Protein AF-A0A8J3V7C7-F1 (afdb_monomer_lite)

Foldseek 3Di:
DDDDDDDDDDDDLVVLVVLLVVLVVVQVVDDDDDPDPPPAAAAADADPQAAEFDKDQDDPDDWDFPHWHDPPDQKIWTWIDDPQFIKIWIWGNDVVIGIIIGGRDGDSVSSSVVSCRSNNRYD

pLDDT: mean 83.02, std 16.69, range [35.0, 97.88]

Sequence (123 aa):
MANRSPAVPRKPSSTIDKELRALVQELMDDPVEWDCPEVSAHLGRALPNRDTLAWVAQPRGSYRVVEYTCACEAVFYELVSCGGIYQIHKVIQSEPLQHTYAGGWRQSEARLVWCQLLAGRIR

Structure (mmCIF, N/CA/C/O backbone):
data_AF-A0A8J3V7C7-F1
#
_entry.id   AF-A0A8J3V7C7-F1
#
loop_
_atom_site.group_PDB
_atom_site.id
_atom_site.type_symbol
_atom_site.label_atom_id
_atom_site.label_alt_id
_atom_site.label_comp_id
_atom_site.label_asym_id
_atom_site.label_entity_id
_atom_site.label_seq_id
_atom_site.pdbx_PDB_ins_code
_atom_site.Cartn_x
_atom_site.Cartn_y
_atom_site.Cartn_z
_atom_site.occupancy
_atom_site.B_iso_or_equiv
_atom_site.auth_seq_id
_atom_site.auth_comp_id
_atom_site.auth_asym_id
_atom_site.auth_atom_id
_atom_site.pdbx_PDB_model_num
ATOM 1 N N . MET A 1 1 ? -8.517 29.076 2.037 1.00 37.47 1 MET A N 1
ATOM 2 C CA . MET A 1 1 ? -9.276 28.105 1.217 1.00 37.47 1 MET A CA 1
ATOM 3 C C . MET A 1 1 ? -8.955 26.711 1.744 1.00 37.47 1 MET A C 1
ATOM 5 O O . MET A 1 1 ? -7.803 26.315 1.668 1.00 37.47 1 MET A O 1
ATOM 9 N N . ALA A 1 2 ? -9.900 26.029 2.398 1.00 37.31 2 ALA A N 1
ATOM 10 C CA . ALA A 1 2 ? -9.654 24.731 3.033 1.00 37.31 2 ALA A CA 1
ATOM 11 C C . ALA A 1 2 ? -10.036 23.591 2.077 1.00 37.31 2 ALA A C 1
ATOM 13 O O . ALA A 1 2 ? -11.212 23.424 1.755 1.00 37.31 2 ALA A O 1
ATOM 14 N N . ASN A 1 3 ? -9.040 22.823 1.629 1.00 35.53 3 ASN A N 1
ATOM 15 C CA . ASN A 1 3 ? -9.223 21.627 0.810 1.00 35.53 3 ASN A CA 1
ATOM 16 C C . ASN A 1 3 ? -9.875 20.529 1.666 1.00 35.53 3 ASN A C 1
ATOM 18 O O . ASN A 1 3 ? -9.230 19.946 2.538 1.00 35.53 3 ASN A O 1
ATOM 22 N N . ARG A 1 4 ? -11.167 20.262 1.456 1.00 35.00 4 ARG A N 1
ATOM 23 C CA . ARG A 1 4 ? -11.842 19.095 2.037 1.00 35.00 4 ARG A CA 1
ATOM 24 C C . ARG A 1 4 ? -11.516 17.886 1.163 1.00 35.00 4 ARG A C 1
ATOM 26 O O . ARG A 1 4 ? -12.069 17.762 0.076 1.00 35.00 4 ARG A O 1
ATOM 33 N N . SER A 1 5 ? -10.631 17.004 1.628 1.00 39.00 5 SER A N 1
ATOM 34 C CA . SER A 1 5 ? -10.490 15.676 1.023 1.00 39.00 5 SER A CA 1
ATOM 35 C C . SER A 1 5 ? -11.840 14.948 1.073 1.00 39.00 5 SER A C 1
ATOM 37 O O . SER A 1 5 ? -12.514 15.020 2.108 1.00 39.00 5 SER A O 1
ATOM 39 N N . PRO A 1 6 ? -12.255 14.254 0.000 1.00 38.09 6 PRO A N 1
ATOM 40 C CA . PRO A 1 6 ? -13.495 13.494 0.008 1.00 38.09 6 PRO A CA 1
ATOM 41 C C . PRO A 1 6 ? -13.404 12.396 1.071 1.00 38.09 6 PRO A C 1
ATOM 43 O O . PRO A 1 6 ? -12.490 11.572 1.071 1.00 38.09 6 PRO A O 1
ATOM 46 N N . ALA A 1 7 ? -14.337 12.425 2.021 1.00 40.62 7 ALA A N 1
ATOM 47 C CA . ALA A 1 7 ? -14.473 11.380 3.019 1.00 40.62 7 ALA A CA 1
ATOM 48 C C . ALA A 1 7 ? -14.993 10.116 2.326 1.00 40.62 7 ALA A C 1
ATOM 50 O O . ALA A 1 7 ? -16.111 10.102 1.813 1.00 40.62 7 ALA A O 1
ATOM 51 N N . VAL A 1 8 ? -14.181 9.060 2.314 1.00 49.28 8 VAL A N 1
ATOM 52 C CA . VAL A 1 8 ? -14.622 7.730 1.885 1.00 49.28 8 VAL A CA 1
ATOM 53 C C . VAL A 1 8 ? -15.701 7.246 2.870 1.00 49.28 8 VAL A C 1
ATOM 55 O O . VAL A 1 8 ? -15.496 7.352 4.087 1.00 49.28 8 VAL A O 1
ATOM 58 N N . PRO A 1 9 ? -16.865 6.763 2.396 1.00 46.88 9 PRO A N 1
ATOM 59 C CA . PRO A 1 9 ? -17.925 6.266 3.268 1.00 46.88 9 PRO A CA 1
ATOM 60 C C . PRO A 1 9 ? -17.417 5.096 4.122 1.00 46.88 9 PRO A C 1
ATOM 62 O O . PRO A 1 9 ? -16.888 4.111 3.610 1.00 46.88 9 PRO A O 1
ATOM 65 N N . ARG A 1 10 ? -17.567 5.210 5.448 1.00 55.72 10 ARG A N 1
ATOM 66 C CA . ARG A 1 10 ? -17.083 4.211 6.412 1.00 55.72 10 ARG A CA 1
ATOM 67 C C . ARG A 1 10 ? -18.045 3.025 6.470 1.00 55.72 10 ARG A C 1
ATOM 69 O O . ARG A 1 10 ? -19.167 3.176 6.949 1.00 55.72 10 ARG A O 1
ATOM 76 N N . LYS A 1 11 ? -17.605 1.848 6.018 1.00 62.59 11 LYS A N 1
ATOM 77 C CA . LYS A 1 11 ? -18.344 0.591 6.218 1.00 62.59 11 LYS A CA 1
ATOM 78 C C . LYS A 1 11 ? -18.305 0.158 7.700 1.00 62.59 11 LYS A C 1
ATOM 80 O O . LYS A 1 11 ? -17.308 0.413 8.380 1.00 62.59 11 LYS A O 1
ATOM 85 N N . PRO A 1 12 ? -19.357 -0.502 8.219 1.00 65.31 12 PRO A N 1
ATOM 86 C CA . PRO A 1 12 ? -19.367 -1.049 9.577 1.00 65.31 12 PRO A CA 1
ATOM 87 C C . PRO A 1 12 ? -18.375 -2.217 9.739 1.00 65.31 12 PRO A C 1
ATOM 89 O O . PRO A 1 12 ? -18.183 -3.017 8.823 1.00 65.31 12 PRO A O 1
ATOM 92 N N . SER A 1 13 ? -17.774 -2.335 10.932 1.00 67.06 13 SER A N 1
ATOM 93 C CA . SER A 1 13 ? -16.660 -3.263 11.226 1.00 67.06 13 SER A CA 1
ATOM 94 C C . SER A 1 13 ? -16.949 -4.725 10.873 1.00 67.06 13 SER A C 1
ATOM 96 O O . SER A 1 13 ? -16.117 -5.376 10.256 1.00 67.06 13 SER A O 1
ATOM 98 N N . SER A 1 14 ? -18.149 -5.229 11.179 1.00 73.38 14 SER A N 1
ATOM 99 C CA . SER A 1 14 ? -18.528 -6.627 10.918 1.00 73.38 14 SER A CA 1
ATOM 100 C C . SER A 1 14 ? -18.557 -6.992 9.430 1.00 73.38 14 SER A C 1
ATOM 102 O O . SER A 1 14 ? -18.376 -8.151 9.065 1.00 73.38 14 SER A O 1
ATOM 104 N N . THR A 1 15 ? -18.781 -6.005 8.559 1.00 80.44 15 THR A N 1
ATOM 105 C CA . THR A 1 15 ? -18.754 -6.202 7.104 1.00 80.44 15 THR A CA 1
ATOM 106 C C . THR A 1 15 ? -17.316 -6.262 6.598 1.00 80.44 15 THR A C 1
ATOM 108 O O . THR A 1 15 ? -16.997 -7.136 5.800 1.00 80.44 15 THR A O 1
ATOM 111 N N . ILE A 1 16 ? -16.436 -5.402 7.125 1.00 77.31 16 ILE A N 1
ATOM 112 C CA . ILE A 1 16 ? -14.998 -5.406 6.809 1.00 77.31 16 ILE A CA 1
ATOM 113 C C . ILE A 1 16 ? -14.368 -6.742 7.206 1.00 77.31 16 ILE A C 1
ATOM 115 O O . ILE A 1 16 ? -13.646 -7.334 6.411 1.00 77.31 16 ILE A O 1
ATOM 119 N N . ASP A 1 17 ? -14.687 -7.253 8.395 1.00 79.50 17 ASP A N 1
ATOM 120 C CA . ASP A 1 17 ? -14.123 -8.514 8.883 1.00 79.50 17 ASP A CA 1
ATOM 121 C C . ASP A 1 17 ? -14.530 -9.704 8.000 1.00 79.50 17 ASP A C 1
ATOM 123 O O . ASP A 1 17 ? -13.734 -10.611 7.754 1.00 79.50 17 ASP A O 1
ATOM 127 N N . LYS A 1 18 ? -15.764 -9.695 7.482 1.00 79.38 18 LYS A N 1
ATOM 128 C CA . LYS A 1 18 ? -16.247 -10.714 6.543 1.00 79.38 18 LYS A CA 1
ATOM 129 C C . LYS A 1 18 ? -15.565 -10.603 5.176 1.00 79.38 18 LYS A C 1
ATOM 131 O O . LYS A 1 18 ? -15.153 -11.624 4.633 1.00 79.38 18 LYS A O 1
ATOM 136 N N . GLU A 1 19 ? -15.436 -9.390 4.636 1.00 83.31 19 GLU A N 1
ATOM 137 C CA . GLU A 1 19 ? -14.740 -9.135 3.364 1.00 83.31 19 GLU A CA 1
ATOM 138 C C . GLU A 1 19 ? -13.263 -9.548 3.446 1.00 83.31 19 GLU A C 1
ATOM 140 O O . GLU A 1 19 ? -12.756 -10.213 2.545 1.00 83.31 19 GLU A O 1
ATOM 145 N N . LEU A 1 20 ? -12.600 -9.231 4.561 1.00 79.56 20 LEU A N 1
ATOM 146 C CA . LEU A 1 20 ? -11.212 -9.604 4.812 1.00 79.56 20 LEU A CA 1
ATOM 147 C C . LEU A 1 20 ? -11.028 -11.125 4.801 1.00 79.56 20 LEU A C 1
ATOM 149 O O . LEU A 1 20 ? -10.131 -11.625 4.132 1.00 79.56 20 LEU A O 1
ATOM 153 N N . ARG A 1 21 ? -11.896 -11.869 5.500 1.00 78.94 21 ARG A N 1
AT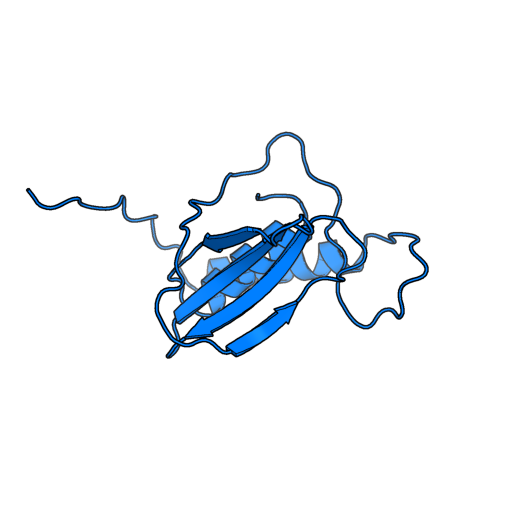OM 154 C CA . ARG A 1 21 ? -11.828 -13.341 5.524 1.00 78.94 21 ARG A CA 1
ATOM 155 C C . ARG A 1 21 ? -11.969 -13.957 4.135 1.00 78.94 21 ARG A C 1
ATOM 157 O O . ARG A 1 21 ? -11.236 -14.885 3.821 1.00 78.94 21 ARG A O 1
ATOM 164 N N . ALA A 1 22 ? -12.890 -13.444 3.321 1.00 77.62 22 ALA A N 1
ATOM 165 C CA . ALA A 1 22 ? -13.099 -13.953 1.968 1.00 77.62 22 ALA A CA 1
ATOM 166 C C . ALA A 1 22 ? -11.863 -13.738 1.076 1.00 77.62 22 ALA A C 1
ATOM 168 O O . ALA A 1 22 ? -11.468 -14.648 0.358 1.00 77.62 22 ALA A O 1
ATOM 169 N N . LEU A 1 23 ? -11.224 -12.567 1.167 1.00 78.31 23 LEU A N 1
ATOM 170 C CA . LEU A 1 23 ? -10.009 -12.264 0.404 1.00 78.31 23 LEU A CA 1
ATOM 171 C C . LEU A 1 23 ? -8.808 -13.096 0.840 1.00 78.31 23 LEU A C 1
ATOM 173 O O . LEU A 1 23 ? -8.044 -13.545 -0.003 1.00 78.31 23 LEU A O 1
ATOM 177 N N . VAL A 1 24 ? -8.620 -13.279 2.150 1.00 76.19 24 VAL A N 1
ATOM 178 C CA . VAL A 1 24 ? -7.509 -14.092 2.665 1.00 76.19 24 VAL A CA 1
ATOM 179 C C . VAL A 1 24 ? -7.604 -15.518 2.133 1.00 76.19 24 VAL A C 1
ATOM 181 O O . VAL A 1 24 ? -6.586 -16.061 1.729 1.00 76.19 24 VAL A O 1
ATOM 184 N N . GLN A 1 25 ? -8.810 -16.091 2.081 1.00 75.06 25 GLN A N 1
ATOM 185 C CA . GLN A 1 25 ? -9.006 -17.425 1.517 1.00 75.06 25 GLN A CA 1
ATOM 186 C C . GLN A 1 25 ? -8.594 -17.481 0.039 1.00 75.06 25 GLN A C 1
ATOM 188 O O . GLN A 1 25 ? -7.812 -18.339 -0.338 1.00 75.06 25 GLN A O 1
ATOM 193 N N . GLU A 1 26 ? -9.043 -16.524 -0.773 1.00 75.88 26 GLU A N 1
ATOM 194 C CA . GLU A 1 26 ? -8.701 -16.455 -2.202 1.00 75.88 26 GLU A CA 1
ATOM 195 C C . GLU A 1 26 ? -7.193 -16.310 -2.453 1.00 75.88 26 GLU A C 1
ATOM 197 O O . GLU A 1 26 ? -6.658 -16.943 -3.355 1.00 75.88 26 GLU A O 1
ATOM 202 N N . LEU A 1 27 ? -6.492 -15.521 -1.632 1.00 70.44 27 LEU A N 1
ATOM 203 C CA . LEU A 1 27 ? -5.038 -15.356 -1.732 1.00 70.44 27 LEU A CA 1
ATOM 204 C C . LEU A 1 27 ? -4.259 -16.639 -1.437 1.00 70.44 27 LEU A C 1
ATOM 206 O O . LEU A 1 27 ? -3.143 -16.791 -1.921 1.00 70.44 27 LEU A O 1
ATOM 210 N N . MET A 1 28 ? -4.815 -17.537 -0.624 1.00 69.06 28 MET A N 1
ATOM 211 C CA . MET A 1 28 ? -4.187 -18.824 -0.327 1.00 69.06 28 MET A CA 1
ATOM 212 C C . MET A 1 28 ? -4.367 -19.841 -1.462 1.00 69.06 28 MET A C 1
ATOM 214 O O . MET A 1 28 ? -3.631 -20.823 -1.501 1.00 69.06 28 MET A O 1
ATOM 218 N N . ASP A 1 29 ? -5.319 -19.608 -2.370 1.00 64.62 29 ASP A N 1
ATOM 219 C CA . ASP A 1 29 ? -5.738 -20.569 -3.392 1.00 64.62 29 ASP A CA 1
ATOM 220 C C . ASP A 1 29 ? -5.084 -20.325 -4.779 1.00 64.62 29 ASP A C 1
ATOM 222 O O . ASP A 1 29 ? -5.342 -21.096 -5.703 1.00 64.62 29 ASP A O 1
ATOM 226 N N . ASP A 1 30 ? -4.237 -19.294 -4.949 1.00 58.09 30 ASP A N 1
ATOM 227 C CA . ASP A 1 30 ? -3.536 -18.978 -6.214 1.00 58.09 30 ASP A CA 1
ATOM 228 C C . ASP A 1 30 ? -2.059 -19.447 -6.189 1.00 58.09 30 ASP A C 1
ATOM 230 O O . ASP A 1 30 ? -1.216 -18.807 -5.548 1.00 58.09 30 ASP A O 1
ATOM 234 N N . PRO A 1 31 ? -1.705 -20.566 -6.852 1.00 53.06 31 PRO A N 1
ATOM 235 C CA . PRO A 1 31 ? -0.333 -21.052 -6.900 1.00 53.06 31 PRO A CA 1
ATOM 236 C C . PRO A 1 31 ? 0.467 -20.267 -7.946 1.00 53.06 31 PRO A C 1
ATOM 238 O O . PRO A 1 31 ? 0.440 -20.582 -9.137 1.00 53.06 31 PRO A O 1
ATOM 241 N N . VAL A 1 32 ? 1.215 -19.253 -7.508 1.00 57.72 32 VAL A N 1
ATOM 242 C CA . VAL A 1 32 ? 2.162 -18.551 -8.384 1.00 57.72 32 VAL A CA 1
ATOM 243 C C . VAL A 1 32 ? 3.537 -19.225 -8.299 1.00 57.72 32 VAL A C 1
ATOM 245 O O . VAL A 1 32 ? 4.204 -19.179 -7.269 1.00 57.72 32 VAL A O 1
ATOM 248 N N . GLU A 1 33 ? 3.946 -19.859 -9.398 1.00 57.16 33 GLU A N 1
ATOM 249 C CA . GLU A 1 33 ? 5.209 -20.590 -9.575 1.00 57.16 33 GLU A CA 1
ATOM 250 C C . GLU A 1 33 ? 6.394 -19.613 -9.740 1.00 57.16 33 GLU A C 1
ATOM 252 O O . GLU A 1 33 ? 6.818 -19.305 -10.852 1.00 57.16 33 GLU A O 1
ATOM 257 N N . TRP A 1 34 ? 6.911 -19.073 -8.631 1.00 56.94 34 TRP A N 1
ATOM 258 C CA . TRP A 1 34 ? 8.189 -18.345 -8.595 1.00 56.94 34 TRP A CA 1
ATOM 259 C C . TRP A 1 34 ? 9.125 -18.981 -7.563 1.00 56.94 34 TRP A C 1
ATOM 261 O O . TRP A 1 34 ? 8.702 -19.218 -6.433 1.00 56.94 34 TRP A O 1
ATOM 271 N N . ASP A 1 35 ? 10.405 -19.173 -7.918 1.00 62.03 35 ASP A N 1
ATOM 272 C CA . ASP A 1 35 ? 11.495 -19.651 -7.038 1.00 62.03 35 ASP A CA 1
ATOM 273 C C . ASP A 1 35 ? 11.884 -18.594 -5.982 1.00 62.03 35 ASP A C 1
ATOM 275 O O . ASP A 1 35 ? 13.009 -18.095 -5.911 1.00 62.03 35 ASP A O 1
ATOM 279 N N . CYS A 1 36 ? 10.922 -18.189 -5.165 1.00 67.06 36 CYS A N 1
ATOM 280 C CA . CYS A 1 36 ? 11.120 -17.289 -4.041 1.00 67.06 36 CYS A CA 1
ATOM 281 C C . CYS A 1 36 ? 11.055 -18.095 -2.739 1.00 67.06 36 CYS A C 1
ATOM 283 O O . CYS A 1 36 ? 10.345 -19.094 -2.679 1.00 67.06 36 CYS A O 1
ATOM 285 N N . PRO A 1 37 ? 11.737 -17.667 -1.661 1.00 61.84 37 PRO A N 1
ATOM 286 C CA . PRO A 1 37 ? 11.882 -18.456 -0.431 1.00 61.84 37 PRO A CA 1
ATOM 287 C C . PRO A 1 37 ? 10.584 -18.609 0.393 1.00 61.84 37 PRO A C 1
A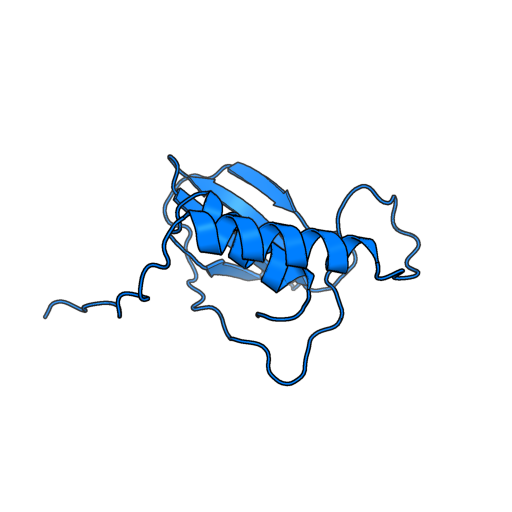TOM 289 O O . PRO A 1 37 ? 10.653 -18.908 1.579 1.00 61.84 37 PRO A O 1
ATOM 292 N N . GLU A 1 38 ? 9.414 -18.340 -0.198 1.00 62.50 38 GLU A N 1
ATOM 293 C CA . GLU A 1 38 ? 8.072 -18.383 0.410 1.00 62.50 38 GLU A CA 1
ATOM 294 C C . GLU A 1 38 ? 7.891 -17.500 1.665 1.00 62.50 38 GLU A C 1
ATOM 296 O O . GLU A 1 38 ? 6.865 -17.556 2.338 1.00 62.50 38 GLU A O 1
ATOM 301 N N . VAL A 1 39 ? 8.854 -16.624 1.980 1.00 70.44 39 VAL A N 1
ATOM 302 C CA . VAL A 1 39 ? 8.831 -15.791 3.200 1.00 70.44 39 VAL A CA 1
ATOM 303 C C . VAL A 1 39 ? 7.788 -14.669 3.120 1.00 70.44 39 VAL A C 1
ATOM 305 O O . VAL A 1 39 ? 7.344 -14.152 4.146 1.00 70.44 39 VAL A O 1
ATOM 308 N N . SER A 1 40 ? 7.407 -14.231 1.919 1.00 81.12 40 SER A N 1
ATOM 309 C CA . SER A 1 40 ? 6.515 -13.081 1.726 1.00 81.12 40 SER A CA 1
ATOM 310 C C . SER A 1 40 ?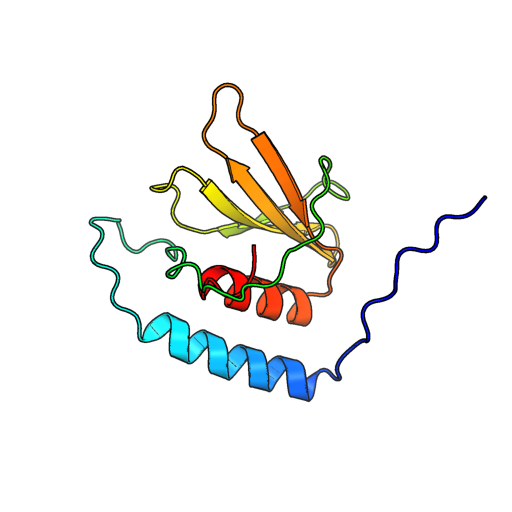 5.594 -13.266 0.533 1.00 81.12 40 SER A C 1
ATOM 312 O O . SER A 1 40 ? 5.968 -13.885 -0.461 1.00 81.12 40 SER A O 1
ATOM 314 N N . ALA A 1 41 ? 4.390 -12.700 0.633 1.00 82.81 41 ALA A N 1
ATOM 315 C CA . ALA A 1 41 ? 3.367 -12.832 -0.395 1.00 82.81 41 ALA A CA 1
ATOM 316 C C . ALA A 1 41 ? 3.799 -12.158 -1.706 1.00 82.81 41 ALA A C 1
ATOM 318 O O . ALA A 1 41 ? 4.322 -11.038 -1.700 1.00 82.81 41 ALA A O 1
ATOM 319 N N . HIS A 1 42 ? 3.538 -12.822 -2.829 1.00 85.38 42 HIS A N 1
ATOM 320 C CA . HIS A 1 42 ? 3.596 -12.188 -4.141 1.00 85.38 42 HIS A CA 1
ATOM 321 C C . HIS A 1 42 ? 2.349 -11.342 -4.368 1.00 85.38 42 HIS A C 1
ATOM 323 O O . HIS A 1 42 ? 1.297 -11.558 -3.763 1.00 85.38 42 HIS A O 1
ATOM 329 N N . LEU A 1 43 ? 2.473 -10.371 -5.266 1.00 84.38 43 LEU A N 1
ATOM 330 C CA . LEU A 1 43 ? 1.300 -9.714 -5.811 1.00 84.38 43 LEU A CA 1
ATOM 331 C C . LEU A 1 43 ? 0.591 -10.699 -6.734 1.00 84.38 43 LEU A C 1
ATOM 333 O O . LEU A 1 43 ? 1.187 -11.225 -7.672 1.00 84.38 43 LEU A O 1
ATOM 337 N N . GLY A 1 44 ? -0.691 -10.911 -6.481 1.00 83.38 44 GLY A N 1
ATOM 338 C CA . GLY A 1 44 ? -1.578 -11.585 -7.405 1.00 83.38 44 GLY A CA 1
ATOM 339 C C . GLY A 1 44 ? -1.675 -10.821 -8.721 1.00 83.38 44 GLY A C 1
ATOM 340 O O . GLY A 1 44 ? -1.353 -9.629 -8.836 1.00 83.38 44 GLY A O 1
ATOM 341 N N . ARG A 1 45 ? -2.142 -11.524 -9.750 1.00 84.38 45 ARG A N 1
ATOM 342 C CA . ARG A 1 45 ? -2.266 -10.963 -11.093 1.00 84.38 45 ARG A CA 1
ATOM 343 C C . ARG A 1 45 ? -3.156 -9.719 -11.088 1.00 84.38 45 ARG A C 1
ATOM 345 O O . ARG A 1 45 ? -4.297 -9.744 -10.636 1.00 84.38 45 ARG A O 1
ATOM 352 N N . ALA A 1 46 ? -2.659 -8.635 -11.682 1.00 84.88 46 ALA A N 1
ATOM 353 C CA . ALA A 1 46 ? -3.414 -7.393 -11.782 1.00 84.88 46 ALA A CA 1
ATOM 354 C C . ALA A 1 46 ? -4.711 -7.582 -12.592 1.00 84.88 46 ALA A C 1
ATOM 356 O O . ALA A 1 46 ? -4.672 -7.947 -13.772 1.00 84.88 46 ALA A O 1
ATOM 357 N N . LEU A 1 47 ? -5.856 -7.277 -11.978 1.00 87.19 47 LEU A N 1
ATOM 358 C CA . LEU A 1 47 ? -7.157 -7.407 -12.629 1.00 87.19 47 LEU A CA 1
ATOM 359 C C . LEU A 1 47 ? -7.449 -6.217 -13.571 1.00 87.19 47 LEU A C 1
ATOM 361 O O . LEU A 1 47 ? -6.919 -5.115 -13.359 1.00 87.19 47 LEU A O 1
ATOM 365 N N . PRO A 1 48 ? -8.298 -6.404 -14.607 1.00 79.00 48 PRO A N 1
ATOM 366 C CA . PRO A 1 48 ? -8.608 -5.358 -15.590 1.00 79.00 48 PRO A CA 1
ATOM 367 C C . PRO A 1 48 ? -9.326 -4.135 -15.001 1.00 79.00 48 PRO A C 1
ATOM 369 O O . PRO A 1 48 ? -9.029 -3.011 -15.390 1.00 79.00 48 PRO A O 1
ATOM 372 N N . ASN A 1 49 ? -10.224 -4.346 -14.033 1.00 86.62 49 ASN A N 1
ATOM 373 C CA . ASN A 1 49 ? -11.079 -3.308 -13.439 1.00 86.62 49 ASN A CA 1
ATOM 374 C C . ASN A 1 49 ? -10.620 -2.925 -12.024 1.00 86.62 49 ASN A C 1
ATOM 376 O O . ASN A 1 49 ? -11.441 -2.786 -11.122 1.00 86.62 49 ASN A O 1
ATOM 380 N N . ARG A 1 50 ? -9.304 -2.839 -11.810 1.00 89.38 50 ARG A N 1
ATOM 381 C CA . ARG A 1 50 ? -8.749 -2.559 -10.483 1.00 89.38 50 ARG A CA 1
ATOM 382 C C . ARG A 1 50 ? -8.945 -1.103 -10.064 1.00 89.38 50 ARG A C 1
ATOM 384 O O . ARG A 1 50 ? -8.718 -0.188 -10.860 1.00 89.38 50 ARG A O 1
ATOM 391 N N . ASP A 1 51 ? -9.289 -0.897 -8.800 1.00 90.94 51 ASP A N 1
ATOM 392 C CA . ASP A 1 51 ? -9.434 0.444 -8.237 1.00 90.94 51 ASP A CA 1
ATOM 393 C C . ASP A 1 51 ? -8.065 1.112 -8.057 1.00 90.94 51 ASP A C 1
ATOM 395 O O . ASP A 1 51 ? -7.047 0.454 -7.844 1.00 90.94 51 ASP A O 1
ATOM 399 N N . THR A 1 52 ? -8.019 2.441 -8.144 1.00 92.44 52 THR A N 1
ATOM 400 C CA . THR A 1 52 ? -6.772 3.202 -7.972 1.00 92.44 52 THR A CA 1
ATOM 401 C C . THR A 1 52 ? -6.722 3.862 -6.597 1.00 92.44 52 THR A C 1
ATOM 403 O O . THR A 1 52 ? -7.649 4.562 -6.191 1.00 92.44 52 THR A O 1
ATOM 406 N N . LEU A 1 53 ? -5.613 3.672 -5.892 1.00 94.12 53 LEU A N 1
ATOM 407 C CA . LEU A 1 53 ? -5.284 4.339 -4.647 1.00 94.12 53 LEU A CA 1
ATOM 408 C C . LEU A 1 53 ? -4.799 5.770 -4.899 1.00 94.12 53 LEU A C 1
ATOM 410 O O . LEU A 1 53 ? -4.106 6.078 -5.871 1.00 94.12 53 LEU A O 1
ATOM 414 N N . ALA A 1 54 ? -5.141 6.660 -3.970 1.00 95.06 54 ALA A N 1
ATOM 415 C CA . ALA A 1 54 ? -4.620 8.019 -3.954 1.00 95.06 54 ALA A CA 1
ATOM 416 C C . ALA A 1 54 ? -3.214 8.031 -3.335 1.00 95.06 54 ALA A C 1
ATOM 418 O O . ALA A 1 54 ? -3.059 7.987 -2.111 1.00 95.06 54 ALA A O 1
ATOM 419 N N . TRP A 1 55 ? -2.203 8.088 -4.199 1.00 96.19 55 TRP A N 1
ATOM 420 C CA . TRP A 1 55 ? -0.791 8.093 -3.827 1.00 96.19 55 TRP A CA 1
ATOM 421 C C . TRP A 1 55 ? -0.287 9.503 -3.482 1.00 96.19 55 TRP A C 1
ATOM 423 O O . TRP A 1 55 ? -0.601 10.478 -4.163 1.00 96.19 55 TRP A O 1
ATOM 433 N N . VAL A 1 56 ? 0.538 9.604 -2.442 1.00 95.62 56 VAL A N 1
ATOM 434 C CA . VAL A 1 56 ? 1.241 10.820 -2.015 1.00 95.62 56 VAL A CA 1
ATOM 435 C C . VAL A 1 56 ? 2.739 10.549 -1.881 1.00 95.62 56 VAL A C 1
ATOM 437 O O . VAL A 1 56 ? 3.150 9.430 -1.591 1.00 95.62 56 VAL A O 1
ATOM 440 N N . ALA A 1 57 ? 3.571 11.570 -2.082 1.00 94.31 57 ALA A N 1
ATOM 441 C CA . ALA A 1 57 ? 5.029 11.416 -2.070 1.00 94.31 57 ALA A CA 1
ATOM 442 C C . ALA A 1 57 ? 5.632 11.256 -0.662 1.00 94.31 57 ALA A C 1
ATOM 444 O O . ALA A 1 57 ? 6.737 10.745 -0.522 1.00 94.31 57 ALA A O 1
ATOM 445 N N . GLN A 1 58 ? 4.928 11.707 0.382 1.00 92.50 58 GLN A N 1
ATOM 446 C CA . GLN A 1 58 ? 5.445 11.716 1.752 1.00 92.50 58 GLN A CA 1
ATOM 447 C C . GLN A 1 58 ? 4.620 10.816 2.682 1.00 92.50 58 GLN A C 1
ATOM 449 O O . GLN A 1 58 ? 3.388 10.787 2.576 1.00 92.50 58 GLN A O 1
ATOM 454 N N . PRO A 1 59 ? 5.270 10.111 3.625 1.00 91.50 59 PRO A N 1
ATOM 455 C CA . PRO A 1 59 ? 4.570 9.385 4.676 1.00 91.50 59 PRO A CA 1
ATOM 456 C C . PRO A 1 59 ? 3.918 10.366 5.664 1.00 91.50 59 PRO A C 1
ATOM 458 O O . PRO A 1 59 ? 4.318 11.524 5.772 1.00 91.50 59 PRO A O 1
ATOM 461 N N . ARG A 1 60 ? 2.926 9.909 6.440 1.00 86.62 60 ARG A N 1
ATOM 462 C CA . ARG A 1 60 ? 2.259 10.754 7.453 1.00 86.62 60 ARG A CA 1
ATOM 463 C C . ARG A 1 60 ? 3.086 10.966 8.730 1.00 86.62 60 ARG A C 1
ATOM 465 O O . ARG A 1 60 ? 2.650 11.704 9.608 1.00 86.62 60 ARG A O 1
ATOM 472 N N . GLY A 1 61 ? 4.241 10.317 8.854 1.00 88.44 61 GLY A N 1
ATOM 473 C CA . GLY A 1 61 ? 5.118 10.395 10.019 1.00 88.44 61 GLY A CA 1
ATOM 474 C C . GLY A 1 61 ? 6.170 9.290 10.007 1.00 88.44 61 GLY A C 1
ATOM 475 O O . GLY A 1 61 ? 6.321 8.588 9.009 1.00 88.44 61 GLY A O 1
ATOM 476 N N . SER A 1 62 ? 6.880 9.129 11.126 1.00 90.56 62 SER A N 1
ATOM 477 C CA . SER A 1 62 ? 7.770 7.981 11.324 1.00 90.56 62 SER A CA 1
ATOM 478 C C . SER A 1 62 ? 6.946 6.698 11.419 1.00 90.56 62 SER A C 1
ATOM 480 O O . SER A 1 62 ? 5.960 6.638 12.160 1.00 90.56 62 SER A O 1
ATOM 482 N N . TYR A 1 63 ? 7.327 5.683 10.653 1.00 93.56 63 TYR A N 1
ATOM 483 C CA . TYR A 1 63 ? 6.562 4.454 10.508 1.00 93.56 63 TYR A CA 1
ATOM 484 C C . TYR A 1 63 ? 7.429 3.219 10.740 1.00 93.56 63 TYR A C 1
ATOM 486 O O . TYR A 1 63 ? 8.653 3.255 10.643 1.00 93.56 63 TYR A O 1
ATOM 494 N N . ARG A 1 64 ? 6.759 2.103 11.026 1.00 95.81 64 ARG A N 1
ATOM 495 C CA . ARG A 1 64 ? 7.348 0.761 11.029 1.00 95.81 64 ARG A CA 1
ATOM 496 C C . ARG A 1 64 ? 6.678 -0.096 9.966 1.00 95.81 64 ARG A C 1
ATOM 498 O O . ARG A 1 64 ? 5.457 -0.011 9.815 1.00 95.81 64 ARG A O 1
ATOM 505 N N . VAL A 1 65 ? 7.450 -0.933 9.286 1.00 96.25 65 VAL A N 1
ATOM 506 C CA . VAL A 1 65 ? 6.913 -1.985 8.414 1.00 96.25 65 VAL A CA 1
ATOM 507 C C . VAL A 1 65 ? 6.266 -3.056 9.289 1.00 96.25 65 VAL A C 1
ATOM 509 O O . VAL A 1 65 ? 6.832 -3.449 10.310 1.00 96.25 65 VAL A O 1
ATOM 512 N N . VAL A 1 66 ? 5.054 -3.482 8.934 1.00 95.88 66 VAL A N 1
ATOM 513 C CA . VAL A 1 66 ? 4.344 -4.575 9.617 1.00 95.88 66 VAL A CA 1
ATOM 514 C C . VAL A 1 66 ? 4.197 -5.809 8.733 1.00 95.88 66 VAL A C 1
ATOM 516 O O . VAL A 1 66 ? 4.239 -6.913 9.258 1.00 95.88 66 VAL A O 1
ATOM 519 N N . GLU A 1 67 ? 4.072 -5.624 7.418 1.00 95.50 67 GLU A N 1
ATOM 520 C CA . GLU A 1 67 ? 4.054 -6.665 6.384 1.00 95.50 67 GLU A CA 1
ATOM 521 C C . GLU A 1 67 ? 4.660 -6.103 5.101 1.00 95.50 67 GLU A C 1
ATOM 523 O O . GLU A 1 67 ? 4.684 -4.887 4.908 1.00 95.50 67 GLU A O 1
ATOM 528 N N . TYR A 1 68 ? 5.118 -6.980 4.214 1.00 94.94 68 TYR A N 1
ATOM 529 C CA . TYR A 1 68 ? 5.689 -6.608 2.927 1.00 94.94 68 TYR A CA 1
ATOM 530 C C . TYR A 1 68 ? 5.428 -7.699 1.887 1.00 94.94 68 TYR A C 1
ATOM 532 O O . TYR A 1 68 ? 5.203 -8.861 2.234 1.00 94.94 68 TYR A O 1
ATOM 540 N N . THR A 1 69 ? 5.411 -7.311 0.614 1.00 92.62 69 THR A N 1
ATOM 541 C CA . THR A 1 69 ? 5.402 -8.255 -0.506 1.00 92.62 69 THR A CA 1
ATOM 542 C C . THR A 1 69 ? 6.817 -8.705 -0.827 1.00 92.62 69 THR A C 1
ATOM 544 O O . THR A 1 69 ? 7.784 -8.019 -0.495 1.00 92.62 69 THR A O 1
ATOM 547 N N . CYS A 1 70 ? 6.947 -9.823 -1.539 1.00 88.62 70 CYS A N 1
ATOM 548 C CA . CYS A 1 70 ? 8.218 -10.202 -2.144 1.00 88.62 70 CYS A CA 1
ATOM 549 C C . CYS A 1 70 ? 8.796 -9.037 -2.978 1.00 88.62 70 CYS A C 1
ATOM 551 O O . CYS A 1 70 ? 8.057 -8.303 -3.640 1.00 88.62 70 CYS A O 1
ATOM 553 N N . ALA A 1 71 ? 10.119 -8.865 -2.927 1.00 87.31 71 ALA A N 1
ATOM 554 C CA . ALA A 1 71 ? 10.855 -7.822 -3.647 1.00 87.31 71 ALA A CA 1
ATOM 555 C C . ALA A 1 71 ? 11.461 -8.319 -4.978 1.00 87.31 71 ALA A C 1
ATOM 557 O O . ALA A 1 71 ? 12.366 -7.680 -5.514 1.00 87.31 71 ALA A O 1
ATOM 558 N N . CYS A 1 72 ? 10.993 -9.467 -5.487 1.00 85.06 72 CYS A N 1
ATOM 559 C CA . CYS A 1 72 ? 11.417 -10.039 -6.771 1.00 85.06 72 CYS A CA 1
ATOM 560 C C . CYS A 1 72 ? 10.901 -9.252 -7.985 1.00 85.06 72 CYS A C 1
ATOM 562 O O . CYS A 1 72 ? 11.473 -9.341 -9.067 1.00 85.06 72 CYS A O 1
ATOM 564 N N . GLU A 1 73 ? 9.825 -8.490 -7.802 1.00 84.69 73 GLU A N 1
ATOM 565 C CA . GLU A 1 73 ? 9.200 -7.670 -8.834 1.00 84.69 73 GLU A CA 1
ATOM 566 C C . GLU A 1 73 ? 9.752 -6.242 -8.828 1.00 84.69 73 GLU A C 1
ATOM 568 O O . GLU A 1 73 ? 10.137 -5.705 -7.786 1.00 84.69 73 GLU A O 1
ATOM 573 N N . ALA A 1 74 ? 9.666 -5.567 -9.980 1.00 90.06 74 ALA A N 1
ATOM 574 C CA . ALA A 1 74 ? 10.083 -4.166 -10.124 1.00 90.06 74 ALA A CA 1
ATOM 575 C C . ALA A 1 74 ? 9.311 -3.197 -9.205 1.00 90.06 74 ALA A C 1
ATOM 577 O O . ALA A 1 74 ? 9.717 -2.050 -9.003 1.00 90.06 74 ALA A O 1
ATOM 578 N N . VAL A 1 75 ? 8.170 -3.637 -8.670 1.00 92.56 75 VAL A N 1
ATOM 579 C CA . VAL A 1 75 ? 7.372 -2.906 -7.691 1.00 92.56 75 VAL A CA 1
ATOM 580 C C . VAL A 1 75 ? 7.075 -3.832 -6.524 1.00 92.56 75 VAL A C 1
ATOM 582 O O . VAL A 1 75 ? 6.469 -4.882 -6.715 1.00 92.56 75 VAL A O 1
ATOM 585 N N . PHE A 1 76 ? 7.415 -3.397 -5.316 1.00 93.81 76 PHE A N 1
ATOM 586 C CA . PHE A 1 76 ? 7.015 -4.070 -4.086 1.00 93.81 76 PHE A CA 1
ATOM 587 C C . PHE A 1 76 ? 6.299 -3.099 -3.152 1.00 93.81 76 PHE A C 1
ATOM 589 O O . PHE A 1 76 ? 6.380 -1.872 -3.293 1.00 93.81 76 PHE A O 1
ATOM 596 N N . TYR A 1 77 ? 5.552 -3.662 -2.212 1.00 96.88 77 TYR A N 1
ATOM 597 C CA . TYR A 1 77 ? 4.729 -2.905 -1.288 1.00 96.88 77 TYR A CA 1
ATOM 598 C C . TYR A 1 77 ? 5.001 -3.322 0.148 1.00 96.88 77 TYR A C 1
ATOM 600 O O . TYR A 1 77 ? 5.306 -4.475 0.440 1.00 96.88 77 TYR A O 1
ATOM 608 N N . GLU A 1 78 ? 4.818 -2.378 1.054 1.00 97.06 78 GLU A N 1
ATOM 609 C CA . GLU A 1 78 ? 4.881 -2.578 2.491 1.00 97.06 78 GLU A CA 1
ATOM 610 C C . GLU A 1 78 ? 3.590 -2.049 3.113 1.00 97.06 78 GLU A C 1
ATOM 612 O O . GLU A 1 78 ? 3.131 -0.947 2.794 1.00 97.06 78 GLU A O 1
ATOM 617 N N . LEU A 1 79 ? 3.013 -2.802 4.042 1.00 97.44 79 LEU A N 1
ATOM 618 C CA . LEU A 1 79 ? 2.048 -2.257 4.979 1.00 97.44 79 LEU A CA 1
ATOM 619 C C . LEU A 1 79 ? 2.832 -1.643 6.135 1.00 97.44 79 LEU A C 1
ATOM 621 O O . LEU A 1 79 ? 3.621 -2.322 6.795 1.00 97.44 79 LEU A O 1
ATOM 625 N N . VAL A 1 80 ? 2.602 -0.361 6.404 1.00 97.56 80 VAL A N 1
ATOM 626 C CA . VAL A 1 80 ? 3.314 0.383 7.446 1.00 97.56 80 VAL A CA 1
ATOM 627 C C . VAL A 1 80 ? 2.352 0.960 8.480 1.00 97.56 80 VAL A C 1
ATOM 629 O O . VAL A 1 80 ? 1.204 1.286 8.178 1.00 97.56 80 VAL A O 1
ATOM 632 N N . SER A 1 81 ? 2.826 1.099 9.718 1.00 96.75 81 SER A N 1
ATOM 633 C CA . SER A 1 81 ? 2.076 1.635 10.859 1.00 96.75 81 SER A CA 1
ATOM 634 C C . SER A 1 81 ? 2.771 2.867 11.440 1.00 96.75 81 SER A C 1
ATOM 636 O O . SER A 1 81 ? 3.947 2.806 11.791 1.00 96.75 81 SER A O 1
ATOM 638 N N . CYS A 1 82 ? 2.012 3.940 11.659 1.00 93.12 82 CYS A N 1
ATOM 639 C CA . CYS A 1 82 ? 2.414 5.182 12.320 1.00 93.12 82 CYS A CA 1
ATOM 640 C C . CYS A 1 82 ? 1.358 5.554 13.377 1.00 93.12 82 CYS A C 1
ATOM 642 O O . CYS A 1 82 ? 0.271 6.019 13.042 1.00 93.12 82 CYS A O 1
ATOM 644 N N . GLY A 1 83 ? 1.645 5.323 14.663 1.00 89.81 83 GLY A N 1
ATOM 645 C CA . GLY A 1 83 ? 0.755 5.738 15.761 1.00 89.81 83 GLY A CA 1
ATOM 646 C C . GLY A 1 83 ? -0.684 5.196 15.682 1.00 89.81 83 GLY A C 1
ATOM 647 O O . GLY A 1 83 ? -1.625 5.920 15.987 1.00 89.81 83 GLY A O 1
ATOM 648 N N . GLY A 1 84 ? -0.876 3.951 15.227 1.00 91.31 84 GLY A N 1
ATOM 649 C CA . GLY A 1 84 ? -2.204 3.335 15.061 1.00 91.31 84 GLY A CA 1
ATOM 650 C C . GLY A 1 84 ? -2.916 3.673 13.744 1.00 91.31 84 GLY A C 1
ATOM 651 O O . GLY A 1 84 ? -3.994 3.140 13.475 1.00 91.31 84 GLY A O 1
ATOM 652 N N . ILE A 1 85 ? -2.305 4.516 12.910 1.00 95.31 85 ILE A N 1
ATOM 653 C CA . ILE A 1 85 ? -2.708 4.771 11.527 1.00 95.31 85 ILE A CA 1
ATOM 654 C C . ILE A 1 85 ? -1.845 3.915 10.606 1.00 95.31 85 ILE A C 1
ATOM 656 O O . ILE A 1 85 ? -0.639 3.796 10.812 1.00 95.31 85 ILE A O 1
ATOM 660 N N . TYR A 1 86 ? -2.457 3.348 9.575 1.00 97.62 86 TYR A N 1
ATOM 661 C CA . TYR A 1 86 ? -1.785 2.478 8.622 1.00 97.62 86 TYR A CA 1
ATOM 662 C C . TYR A 1 86 ? -1.783 3.085 7.218 1.00 97.62 86 TYR A C 1
ATOM 664 O O . TYR A 1 86 ? -2.708 3.810 6.820 1.00 97.62 86 TYR A O 1
ATOM 672 N N . GLN A 1 87 ? -0.718 2.787 6.480 1.00 97.50 87 GLN A N 1
ATOM 673 C CA . GLN A 1 87 ? -0.503 3.204 5.099 1.00 97.50 87 GLN A CA 1
ATOM 674 C C . GLN A 1 87 ? 0.090 2.046 4.298 1.00 97.50 87 GLN A C 1
ATOM 676 O O . GLN A 1 87 ? 0.760 1.183 4.858 1.00 97.50 87 GLN A O 1
ATOM 681 N N . ILE A 1 88 ? -0.124 2.063 2.989 1.00 97.69 88 ILE A N 1
ATOM 682 C CA . ILE A 1 88 ? 0.655 1.255 2.054 1.00 97.69 88 ILE A CA 1
ATOM 683 C C . ILE A 1 88 ? 1.799 2.127 1.557 1.00 97.69 88 ILE A C 1
ATOM 685 O O . ILE A 1 88 ? 1.559 3.239 1.088 1.00 97.69 88 ILE A O 1
ATOM 689 N N . HIS A 1 89 ? 3.021 1.629 1.665 1.00 97.88 89 HIS A N 1
ATOM 690 C CA . HIS A 1 89 ? 4.208 2.190 1.043 1.00 97.88 89 HIS A CA 1
ATOM 691 C C . HIS A 1 89 ? 4.513 1.371 -0.210 1.00 97.88 89 HIS A C 1
ATOM 693 O O . HIS A 1 89 ? 4.629 0.154 -0.155 1.00 97.88 89 HIS A O 1
ATOM 699 N N . LYS A 1 90 ? 4.578 2.043 -1.352 1.00 97.38 90 LYS A N 1
ATOM 700 C CA . LYS A 1 90 ? 4.934 1.475 -2.646 1.00 97.38 90 LYS A CA 1
ATOM 701 C C . LYS A 1 90 ? 6.340 1.916 -3.000 1.00 97.38 90 LYS A C 1
ATOM 703 O O . LYS A 1 90 ? 6.610 3.121 -3.029 1.00 97.38 90 LYS A O 1
ATOM 708 N N . VAL A 1 91 ? 7.173 0.944 -3.345 1.00 96.50 91 VAL A N 1
ATOM 709 C CA . VAL A 1 91 ? 8.539 1.159 -3.811 1.00 96.50 91 VAL A CA 1
ATOM 710 C C . VAL A 1 91 ? 8.656 0.657 -5.241 1.00 96.50 91 VAL A C 1
ATOM 712 O O . VAL A 1 91 ? 8.293 -0.478 -5.543 1.00 96.50 91 VAL A O 1
ATOM 715 N N . ILE A 1 92 ? 9.152 1.515 -6.129 1.00 95.69 92 ILE A N 1
ATOM 716 C CA . ILE A 1 92 ? 9.513 1.144 -7.499 1.00 95.69 92 ILE A CA 1
ATOM 717 C C . ILE A 1 92 ? 11.037 1.045 -7.558 1.00 95.69 92 ILE A C 1
ATOM 719 O O . ILE A 1 92 ? 11.736 2.006 -7.221 1.00 95.69 92 ILE A O 1
ATOM 723 N N . GLN A 1 93 ? 11.532 -0.117 -7.982 1.00 91.50 93 GLN A N 1
ATOM 724 C CA . GLN A 1 93 ? 12.948 -0.412 -8.184 1.00 91.50 93 GLN A CA 1
ATOM 725 C C . GLN A 1 93 ? 13.463 0.304 -9.444 1.00 91.50 93 GLN A C 1
ATOM 727 O O . GLN A 1 93 ? 13.617 -0.2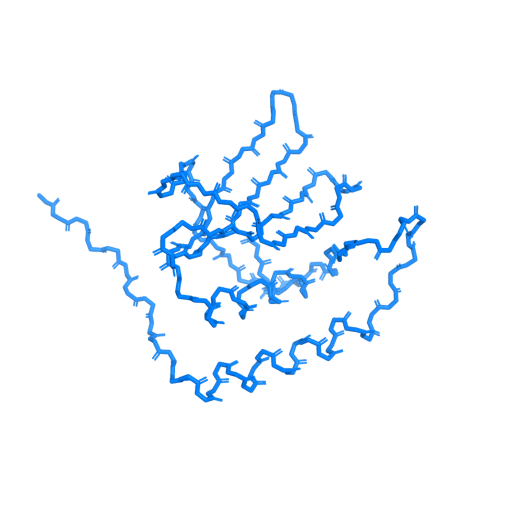83 -10.512 1.00 91.50 93 GLN A O 1
ATOM 732 N N . SER A 1 94 ? 13.683 1.610 -9.321 1.00 92.50 94 SER A N 1
ATOM 733 C CA . SER A 1 94 ? 14.330 2.467 -10.319 1.00 92.50 94 SER A CA 1
ATOM 734 C C . SER A 1 94 ? 15.608 3.090 -9.753 1.00 92.50 94 SER A C 1
ATOM 736 O O . SER A 1 94 ? 15.897 2.942 -8.569 1.00 92.50 94 SER A O 1
ATOM 738 N N . GLU A 1 95 ? 16.354 3.819 -10.585 1.00 91.19 95 GLU A N 1
ATOM 739 C CA . GLU A 1 95 ? 17.507 4.616 -10.153 1.00 91.19 95 GLU A CA 1
ATOM 740 C C . GLU A 1 95 ? 17.195 6.117 -10.337 1.00 91.19 95 GLU A C 1
ATOM 742 O O . GLU A 1 95 ? 17.130 6.580 -11.482 1.00 91.19 95 GLU A O 1
ATOM 747 N N . PRO A 1 96 ? 16.946 6.888 -9.256 1.00 91.12 96 PRO A N 1
ATOM 748 C CA . PRO A 1 96 ? 16.831 6.461 -7.855 1.00 91.12 96 PRO A CA 1
ATOM 749 C C . PRO A 1 96 ? 15.515 5.713 -7.573 1.00 91.12 96 PRO A C 1
ATOM 751 O O . PRO A 1 96 ? 14.573 5.774 -8.371 1.00 91.12 96 PRO A O 1
ATOM 754 N N . LEU A 1 97 ? 15.421 5.049 -6.414 1.00 93.44 97 LEU A N 1
ATOM 755 C CA . LEU A 1 97 ? 14.177 4.415 -5.960 1.00 93.44 97 LEU A CA 1
ATOM 756 C C . LEU A 1 97 ? 13.044 5.444 -5.879 1.00 93.44 97 LEU A C 1
ATOM 758 O O . LEU A 1 97 ? 13.230 6.562 -5.390 1.00 93.44 97 LEU A O 1
ATOM 762 N N . GLN A 1 98 ? 11.850 5.059 -6.328 1.00 96.12 98 GLN A N 1
ATOM 763 C CA . GLN A 1 98 ? 10.664 5.904 -6.192 1.00 96.12 98 GLN A CA 1
ATOM 764 C C . GLN A 1 98 ? 9.771 5.395 -5.071 1.00 96.12 98 GLN A C 1
ATOM 766 O O . GLN A 1 98 ? 9.415 4.217 -5.023 1.00 96.12 98 GLN A O 1
ATOM 771 N N . HIS A 1 99 ? 9.365 6.323 -4.209 1.00 96.31 99 HIS A N 1
ATOM 772 C CA . HIS A 1 99 ? 8.568 6.054 -3.021 1.00 96.31 99 HIS A CA 1
ATOM 773 C C . HIS A 1 99 ? 7.240 6.790 -3.107 1.00 96.31 99 HIS A C 1
ATOM 775 O O . HIS A 1 99 ? 7.196 8.000 -3.342 1.00 96.31 99 HIS A O 1
ATOM 781 N N . THR A 1 100 ? 6.148 6.068 -2.883 1.00 97.56 100 THR A N 1
ATOM 782 C CA . THR A 1 100 ? 4.816 6.665 -2.761 1.00 97.56 100 THR A CA 1
ATOM 783 C C . THR A 1 100 ? 4.017 5.968 -1.674 1.00 97.56 100 THR A C 1
ATOM 785 O O . THR A 1 100 ? 4.252 4.807 -1.357 1.00 97.56 100 THR A O 1
ATOM 788 N N . TYR A 1 101 ? 3.067 6.683 -1.086 1.00 97.38 101 TYR A N 1
ATOM 789 C CA . TYR A 1 101 ? 2.291 6.211 0.051 1.00 97.38 101 TYR A CA 1
ATOM 790 C C . TYR A 1 101 ? 0.804 6.411 -0.200 1.00 97.38 101 TYR A C 1
ATOM 792 O O . TYR A 1 101 ? 0.402 7.431 -0.748 1.00 97.38 101 TYR A O 1
ATOM 800 N N . ALA A 1 102 ? -0.029 5.486 0.253 1.00 97.38 102 ALA A N 1
ATOM 801 C CA . ALA A 1 102 ? -1.478 5.639 0.255 1.00 97.38 102 ALA A CA 1
ATOM 802 C C . ALA A 1 102 ? -2.023 5.357 1.655 1.00 97.38 102 ALA A C 1
ATOM 804 O O . ALA A 1 102 ? -1.499 4.509 2.377 1.00 97.38 102 ALA A O 1
ATOM 805 N N . GLY A 1 103 ? -3.072 6.080 2.051 1.00 94.69 103 GLY A N 1
ATOM 806 C CA . GLY A 1 103 ? -3.851 5.742 3.240 1.00 94.69 103 GLY A CA 1
ATOM 807 C C . GLY A 1 103 ? -3.984 6.824 4.299 1.00 94.69 103 GLY A C 1
ATOM 808 O O . GLY A 1 103 ? -4.203 8.006 4.011 1.00 94.69 103 GLY A O 1
ATOM 809 N N . GLY A 1 104 ? -3.924 6.394 5.559 1.00 94.06 104 GLY A N 1
ATOM 810 C CA . GLY A 1 104 ? -4.556 7.096 6.678 1.00 94.06 104 GLY A CA 1
ATOM 811 C C . GLY A 1 104 ? -5.676 6.282 7.327 1.00 94.06 104 GLY A C 1
ATOM 812 O O . GLY A 1 104 ? -6.632 6.863 7.838 1.00 94.06 104 GLY A O 1
ATOM 813 N N . TRP A 1 105 ? -5.579 4.954 7.259 1.00 95.75 105 TRP A N 1
ATOM 814 C CA . TRP A 1 105 ? -6.639 4.035 7.656 1.00 95.75 105 TRP A CA 1
ATOM 815 C C . TRP A 1 105 ? -6.441 3.517 9.076 1.00 95.75 105 TRP A C 1
ATOM 817 O O . TRP A 1 105 ? -5.333 3.523 9.620 1.00 95.75 105 TRP A O 1
ATOM 827 N N . ARG A 1 106 ? -7.526 3.013 9.663 1.00 95.38 106 ARG A N 1
ATOM 828 C CA . ARG A 1 106 ? -7.450 2.168 10.862 1.00 95.38 106 ARG A CA 1
ATOM 829 C C . ARG A 1 106 ? -7.007 0.759 10.474 1.00 95.38 106 ARG A C 1
ATOM 831 O O . ARG A 1 106 ? -7.098 0.378 9.313 1.00 95.38 106 ARG A O 1
ATOM 838 N N . GLN A 1 107 ? -6.579 -0.027 11.458 1.00 94.88 107 GLN A N 1
ATOM 839 C CA . GLN A 1 107 ? -6.002 -1.356 11.235 1.00 94.88 107 GLN A CA 1
ATOM 840 C C . GLN A 1 107 ? -6.868 -2.286 10.367 1.00 94.88 107 GLN A C 1
ATOM 842 O O . GLN A 1 107 ? -6.354 -2.852 9.410 1.00 94.88 107 GLN A O 1
ATOM 847 N N . SER A 1 108 ? -8.160 -2.445 10.670 1.00 93.62 108 SER A N 1
ATOM 848 C CA . SER A 1 108 ? -9.038 -3.372 9.934 1.00 93.62 108 SER A CA 1
ATOM 849 C C . SER A 1 108 ? -9.244 -2.955 8.477 1.00 93.62 108 SER A C 1
ATOM 851 O O . SER A 1 108 ? -9.149 -3.777 7.571 1.00 93.62 108 SER A O 1
ATOM 853 N N . GLU A 1 109 ? -9.454 -1.662 8.241 1.00 95.62 109 GLU A N 1
ATOM 854 C CA . GLU A 1 109 ? -9.564 -1.097 6.897 1.00 95.62 109 GLU A CA 1
ATOM 855 C C . GLU A 1 109 ? -8.249 -1.242 6.124 1.00 95.62 109 GLU A C 1
ATOM 857 O O . GLU A 1 109 ? -8.252 -1.681 4.980 1.00 95.62 109 GLU A O 1
ATOM 862 N N . ALA A 1 110 ? -7.112 -0.968 6.762 1.00 96.50 110 ALA A N 1
ATOM 863 C CA . ALA A 1 110 ? -5.807 -1.124 6.133 1.00 96.50 110 ALA A CA 1
ATOM 864 C C . ALA A 1 110 ? -5.509 -2.576 5.749 1.00 96.50 110 ALA A C 1
ATOM 866 O O . ALA A 1 110 ? -4.957 -2.820 4.683 1.00 96.50 110 ALA A O 1
ATOM 867 N N . ARG A 1 111 ? -5.913 -3.538 6.588 1.00 95.31 111 ARG A N 1
ATOM 868 C CA . ARG A 1 111 ? -5.811 -4.971 6.287 1.00 95.31 111 ARG A CA 1
ATOM 869 C C . ARG A 1 111 ? -6.676 -5.365 5.099 1.00 95.31 111 ARG A C 1
ATOM 871 O O . ARG A 1 111 ? -6.212 -6.104 4.241 1.00 95.31 111 ARG A O 1
ATOM 878 N N . LEU A 1 112 ? -7.896 -4.836 5.014 1.00 95.50 112 LEU A N 1
ATOM 879 C CA . LEU A 1 112 ? -8.757 -5.062 3.858 1.00 95.50 112 LEU A CA 1
ATOM 880 C C . LEU A 1 112 ? -8.114 -4.521 2.574 1.00 95.50 112 LEU A C 1
ATOM 882 O O . LEU A 1 112 ? -8.019 -5.245 1.589 1.00 95.50 112 LEU A O 1
ATOM 886 N N . VAL A 1 113 ? -7.637 -3.273 2.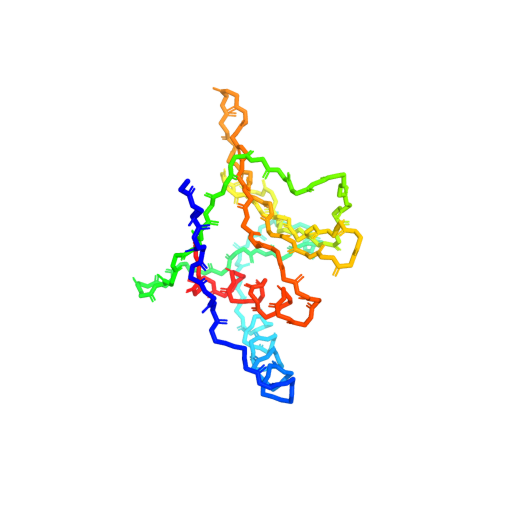597 1.00 96.06 113 VAL A N 1
ATOM 887 C CA . VAL A 1 113 ? -6.957 -2.650 1.450 1.00 96.06 113 VAL A CA 1
ATOM 888 C C . VAL A 1 113 ? -5.692 -3.434 1.078 1.00 96.06 113 VAL A C 1
ATOM 890 O O . VAL A 1 113 ? -5.463 -3.690 -0.098 1.00 96.06 113 VAL A O 1
ATOM 893 N N . TRP A 1 114 ? -4.910 -3.886 2.061 1.00 95.81 114 TRP A N 1
ATOM 894 C CA . TRP A 1 114 ? -3.740 -4.738 1.840 1.00 95.81 114 TRP A CA 1
ATOM 895 C C . TRP A 1 114 ? -4.100 -6.038 1.113 1.00 95.81 114 TRP A C 1
ATOM 897 O O . TRP A 1 114 ? -3.511 -6.340 0.083 1.00 95.81 114 TRP A O 1
ATOM 907 N N . CYS A 1 115 ? -5.121 -6.769 1.565 1.00 93.81 115 CYS A N 1
ATOM 908 C CA . CYS A 1 115 ? -5.550 -7.995 0.890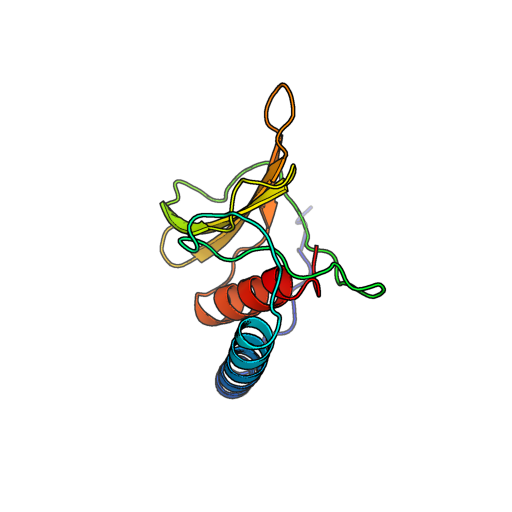 1.00 93.81 115 CYS A CA 1
ATOM 909 C C . CYS A 1 115 ? -6.089 -7.738 -0.525 1.00 93.81 115 CYS A C 1
ATOM 911 O O . CYS A 1 115 ? -5.829 -8.525 -1.429 1.00 93.81 115 CYS A O 1
ATOM 913 N N . GLN A 1 116 ? -6.797 -6.628 -0.751 1.00 94.25 116 GLN A N 1
ATOM 914 C CA . GLN A 1 116 ? -7.235 -6.241 -2.096 1.00 94.25 116 GLN A CA 1
ATOM 915 C C . GLN A 1 116 ? -6.043 -5.930 -3.018 1.00 94.25 116 GLN A C 1
ATOM 917 O O . GLN A 1 116 ? -6.084 -6.249 -4.207 1.00 94.25 116 GLN A O 1
ATOM 922 N N . LEU A 1 117 ? -4.980 -5.318 -2.482 1.00 94.50 117 LEU A N 1
ATOM 923 C CA . LEU A 1 117 ? -3.746 -5.051 -3.224 1.00 94.50 117 LEU A CA 1
ATOM 924 C C . LEU A 1 117 ? -3.061 -6.360 -3.609 1.00 94.50 117 LEU A C 1
ATOM 926 O O . LEU A 1 117 ? -2.736 -6.553 -4.778 1.00 94.50 117 LEU A O 1
ATOM 930 N N . LEU A 1 118 ? -2.900 -7.266 -2.641 1.00 92.25 118 LEU A N 1
ATOM 931 C CA . LEU A 1 118 ? -2.342 -8.595 -2.879 1.00 92.25 118 LEU A CA 1
ATOM 932 C C . LEU A 1 118 ? -3.166 -9.376 -3.906 1.00 92.25 118 LEU A C 1
ATOM 934 O O . LEU A 1 118 ? -2.593 -10.082 -4.715 1.00 92.25 118 LEU A O 1
ATOM 938 N N . ALA A 1 119 ? -4.489 -9.208 -3.941 1.00 90.31 119 ALA A N 1
ATOM 939 C CA . ALA A 1 119 ? -5.361 -9.881 -4.907 1.00 90.31 119 ALA A CA 1
ATOM 940 C C . ALA A 1 119 ? -5.370 -9.214 -6.299 1.00 90.31 119 ALA A C 1
ATOM 942 O O . ALA A 1 119 ? -6.192 -9.556 -7.147 1.00 90.31 119 ALA A O 1
ATOM 943 N N . GLY A 1 120 ? -4.535 -8.192 -6.531 1.00 89.69 120 GLY A N 1
ATOM 944 C CA . GLY A 1 120 ? -4.480 -7.461 -7.800 1.00 89.69 120 GLY A CA 1
ATOM 945 C C . GLY A 1 120 ? -5.729 -6.621 -8.105 1.00 89.69 120 GLY A C 1
ATOM 946 O O . GLY A 1 120 ? -5.912 -6.175 -9.243 1.00 89.69 120 GLY A O 1
ATOM 947 N N . ARG A 1 121 ? -6.594 -6.399 -7.105 1.00 91.88 121 ARG A N 1
ATOM 948 C CA . ARG A 1 121 ? -7.878 -5.685 -7.224 1.00 91.88 121 ARG A CA 1
ATOM 949 C C . ARG A 1 121 ? -7.752 -4.179 -7.068 1.00 91.88 121 ARG A C 1
ATOM 951 O O . ARG A 1 121 ? -8.645 -3.463 -7.510 1.00 91.88 121 ARG A O 1
ATOM 958 N N . ILE A 1 122 ? -6.657 -3.694 -6.489 1.00 92.94 122 ILE A N 1
ATOM 959 C CA . ILE A 1 122 ? -6.344 -2.262 -6.401 1.00 92.94 122 ILE A CA 1
ATOM 960 C C . ILE A 1 122 ? -4.895 -1.965 -6.820 1.00 92.94 122 ILE A C 1
ATOM 962 O O . ILE A 1 122 ? -4.076 -2.881 -6.899 1.00 92.94 122 ILE A O 1
ATOM 966 N N . ARG A 1 123 ? -4.574 -0.694 -7.103 1.00 89.25 123 ARG A N 1
ATOM 967 C CA . ARG A 1 123 ? -3.246 -0.230 -7.556 1.00 89.25 123 ARG A CA 1
ATOM 968 C C . ARG A 1 123 ? -2.849 1.140 -7.024 1.00 89.25 123 ARG A C 1
ATOM 970 O O . ARG A 1 123 ? -3.727 2.012 -6.901 1.00 89.25 123 ARG A O 1
#

Radius of gyration: 14.96 Å; chains: 1; bounding box: 37×49×31 Å

Organism: NCBI:txid234614

Secondary structure (DSSP, 8-state):
------------HHHHHHHHHHHHHHHHS------S-SSSBPPPPPPTTPBPP--BSS-SSS-EEEEEB-SSSSEEEEEEEETTEEEEEEEE-SSSPEEEEEEEE-HHHHHHHHHHHHTTSB-